Protein AF-A0A496SDX5-F1 (afdb_monomer_lite)

pLDDT: mean 91.22, std 11.46, range [49.06, 98.62]

Radius of gyration: 13.3 Å; chains: 1; bounding box: 31×19×36 Å

Structure (mmCIF, N/CA/C/O backbone):
data_AF-A0A496SDX5-F1
#
_entry.id   AF-A0A496SDX5-F1
#
loop_
_atom_site.group_PDB
_atom_site.id
_atom_site.type_symbol
_atom_site.label_atom_id
_atom_site.label_alt_id
_atom_site.label_comp_id
_atom_site.label_asym_id
_atom_site.label_entity_id
_atom_site.label_seq_id
_atom_site.pdbx_PDB_ins_code
_atom_site.Cartn_x
_atom_site.Cartn_y
_atom_site.Cartn_z
_atom_site.occupancy
_atom_site.B_iso_or_equiv
_atom_site.auth_seq_id
_atom_site.auth_comp_id
_atom_site.auth_asym_id
_atom_site.auth_atom_id
_atom_site.pdbx_PDB_model_num
ATOM 1 N N . ARG A 1 1 ? 7.114 -1.118 -3.241 1.00 95.75 1 ARG A N 1
ATOM 2 C CA . ARG A 1 1 ? 6.304 -0.089 -2.552 1.00 95.75 1 ARG A CA 1
ATOM 3 C C . ARG A 1 1 ? 5.526 -0.775 -1.438 1.00 95.75 1 ARG A C 1
ATOM 5 O O . ARG A 1 1 ? 5.158 -1.929 -1.621 1.00 95.75 1 ARG A O 1
ATOM 12 N N . HIS A 1 2 ? 5.309 -0.096 -0.317 1.00 97.00 2 HIS A N 1
ATOM 13 C CA . HIS A 1 2 ? 4.667 -0.659 0.874 1.00 97.00 2 HIS A CA 1
ATOM 14 C C . HIS A 1 2 ? 3.335 0.060 1.092 1.00 97.00 2 HIS A C 1
ATOM 16 O O . HIS A 1 2 ? 3.309 1.291 1.050 1.00 97.00 2 HIS A O 1
ATOM 22 N N . LEU A 1 3 ? 2.250 -0.691 1.271 1.00 96.19 3 LEU A N 1
ATOM 23 C CA . LEU A 1 3 ? 0.941 -0.159 1.636 1.00 96.19 3 LEU A CA 1
ATOM 24 C C . LEU A 1 3 ? 0.769 -0.324 3.141 1.00 96.19 3 LEU A C 1
ATOM 26 O O . LEU A 1 3 ? 0.763 -1.442 3.659 1.00 96.19 3 LEU A O 1
ATOM 30 N N . LEU A 1 4 ? 0.666 0.805 3.830 1.00 94.81 4 LEU A N 1
ATOM 31 C CA . LEU A 1 4 ? 0.567 0.861 5.278 1.00 94.81 4 LEU A CA 1
ATOM 32 C C . LEU A 1 4 ? -0.799 1.408 5.675 1.00 94.81 4 LEU A C 1
ATOM 34 O O . LEU A 1 4 ? -1.294 2.354 5.062 1.00 94.81 4 LEU A O 1
ATOM 38 N N . LEU A 1 5 ? -1.361 0.839 6.731 1.00 92.69 5 LEU A N 1
ATOM 39 C CA . LEU A 1 5 ? -2.551 1.327 7.400 1.00 92.69 5 LEU A CA 1
ATOM 40 C C . LEU A 1 5 ? -2.176 1.720 8.821 1.00 92.69 5 LEU A C 1
ATOM 42 O O . LEU A 1 5 ? -1.565 0.945 9.553 1.00 92.69 5 LEU A O 1
ATOM 46 N N . PHE A 1 6 ? -2.524 2.944 9.192 1.00 91.62 6 PHE A N 1
ATOM 47 C CA . PHE A 1 6 ? -2.260 3.483 10.514 1.00 91.62 6 PHE A CA 1
ATOM 48 C C . PHE A 1 6 ? -3.570 3.626 11.283 1.00 91.62 6 PHE A C 1
ATOM 50 O O . PHE A 1 6 ? -4.516 4.224 10.768 1.00 91.62 6 PHE A O 1
ATOM 57 N N . ARG A 1 7 ? -3.601 3.082 12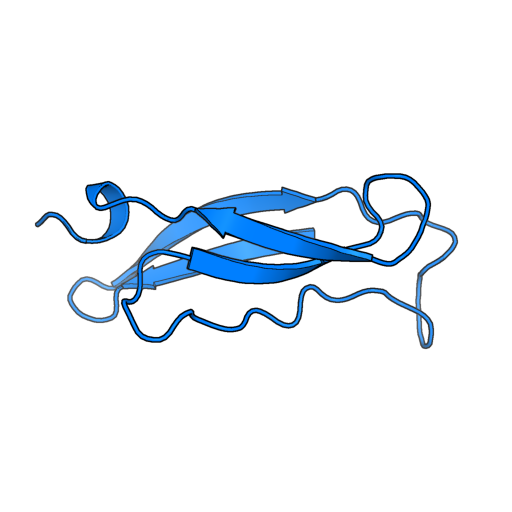.499 1.00 89.62 7 ARG A N 1
ATOM 58 C CA . ARG A 1 7 ? -4.699 3.193 13.457 1.00 89.62 7 ARG A CA 1
ATOM 59 C C . ARG A 1 7 ? -4.350 4.272 14.492 1.00 89.62 7 ARG A C 1
ATOM 61 O O . ARG A 1 7 ? -3.453 4.048 15.308 1.00 89.62 7 ARG A O 1
ATOM 68 N N . PRO A 1 8 ? -4.985 5.456 14.450 1.00 90.00 8 PRO A N 1
ATOM 69 C CA . PRO A 1 8 ? -4.605 6.573 15.315 1.00 90.00 8 PRO A CA 1
ATOM 70 C C . PRO A 1 8 ? -4.861 6.346 16.808 1.00 90.00 8 PRO A C 1
ATOM 72 O O . PRO A 1 8 ? -4.165 6.939 17.627 1.00 90.00 8 PRO A O 1
ATOM 75 N N . GLU A 1 9 ? -5.836 5.509 17.164 1.00 90.81 9 GLU A N 1
ATOM 76 C CA . GLU A 1 9 ? -6.315 5.322 18.541 1.00 90.81 9 GLU A CA 1
ATOM 77 C C . GLU A 1 9 ? -5.243 4.733 19.463 1.00 90.81 9 GLU A C 1
ATOM 79 O O . GLU A 1 9 ? -5.161 5.097 20.635 1.00 90.81 9 GLU A O 1
ATOM 84 N N . ASP A 1 10 ? -4.412 3.839 18.932 1.00 92.44 10 ASP A N 1
ATOM 85 C CA . ASP A 1 10 ? -3.347 3.151 19.663 1.00 92.44 10 ASP A CA 1
ATOM 86 C C . ASP A 1 10 ? -1.977 3.251 18.972 1.00 92.44 10 ASP A C 1
ATOM 88 O O . ASP A 1 10 ? -1.004 2.635 19.408 1.00 92.44 10 ASP A O 1
ATOM 92 N N . GLY A 1 11 ? -1.889 4.025 17.888 1.00 92.38 11 GLY A N 1
ATOM 93 C CA . GLY A 1 11 ? -0.665 4.211 17.113 1.00 92.38 11 GLY A CA 1
ATOM 94 C C . GLY A 1 11 ? -0.216 2.967 16.341 1.00 92.38 11 GLY A C 1
ATOM 95 O O . GLY A 1 11 ? 0.941 2.902 15.914 1.00 92.38 11 GLY A O 1
ATOM 96 N N . LYS A 1 12 ? -1.085 1.965 16.159 1.00 90.44 12 LYS A N 1
ATOM 97 C CA . LYS A 1 12 ? -0.721 0.722 15.474 1.00 90.44 12 LYS A CA 1
ATOM 98 C C . LYS A 1 12 ? -0.535 0.961 13.976 1.00 90.44 12 LYS A C 1
ATOM 100 O O . LYS A 1 12 ? -1.404 1.502 13.297 1.00 90.44 12 LYS A O 1
ATOM 105 N N . LEU A 1 13 ? 0.594 0.501 13.444 1.00 92.50 13 LEU A N 1
ATOM 106 C CA . LEU A 1 13 ? 0.911 0.531 12.018 1.00 92.50 13 LEU A CA 1
ATOM 107 C C . LEU A 1 13 ? 0.901 -0.897 11.470 1.00 92.50 13 LEU A C 1
ATOM 109 O O . LEU A 1 13 ? 1.670 -1.744 11.924 1.00 92.50 13 LEU A O 1
ATOM 113 N N . LEU A 1 14 ? 0.037 -1.163 10.497 1.00 90.44 14 LEU A N 1
ATOM 114 C CA . LEU A 1 14 ? -0.063 -2.448 9.819 1.00 90.44 14 LEU A CA 1
ATOM 115 C C . LEU A 1 14 ? 0.431 -2.316 8.385 1.00 90.44 14 LEU A C 1
ATOM 117 O O . LEU A 1 14 ? 0.047 -1.403 7.659 1.00 90.44 14 LEU A O 1
ATOM 121 N N . GLU A 1 15 ? 1.253 -3.262 7.955 1.00 93.00 15 GLU A N 1
ATOM 122 C CA . GLU A 1 15 ? 1.617 -3.404 6.555 1.00 93.00 15 GLU A CA 1
ATOM 123 C C . GLU A 1 15 ? 0.649 -4.367 5.873 1.00 93.00 15 GLU A C 1
ATOM 125 O O . GLU A 1 15 ? 0.686 -5.572 6.111 1.00 93.00 15 GLU A O 1
ATOM 130 N N . VAL A 1 16 ? -0.231 -3.821 5.037 1.00 92.06 16 VAL A N 1
ATOM 131 C CA . VAL A 1 16 ? -1.321 -4.571 4.392 1.00 92.06 16 VAL A CA 1
ATOM 132 C C . VAL A 1 16 ? -0.975 -5.003 2.966 1.00 92.06 16 VAL A C 1
ATOM 134 O O . VAL A 1 16 ? -1.725 -5.745 2.344 1.00 92.06 16 VAL A O 1
ATOM 137 N N . GLY A 1 17 ? 0.176 -4.578 2.434 1.00 93.94 17 GLY A N 1
ATOM 138 C CA . GLY A 1 17 ? 0.646 -5.044 1.133 1.00 93.94 17 GLY A CA 1
ATOM 139 C C . GLY A 1 17 ? 2.064 -4.606 0.779 1.00 93.94 17 GLY A C 1
ATOM 140 O O . GLY A 1 17 ? 2.512 -3.512 1.129 1.00 93.94 17 GLY A O 1
ATOM 141 N N . LYS A 1 18 ? 2.761 -5.459 0.020 1.00 97.00 18 LYS A N 1
ATOM 142 C CA . LYS A 1 18 ? 4.063 -5.175 -0.600 1.00 97.00 18 LYS A CA 1
ATOM 143 C C . LYS A 1 18 ? 3.957 -5.397 -2.098 1.00 97.00 18 LYS A C 1
ATOM 145 O O . LYS A 1 18 ? 3.713 -6.508 -2.548 1.00 97.00 18 LYS A O 1
ATOM 150 N N . PHE A 1 19 ? 4.200 -4.343 -2.863 1.00 97.50 19 PHE A N 1
ATOM 151 C CA . PHE A 1 19 ? 4.082 -4.364 -4.317 1.00 97.50 19 PHE A CA 1
ATOM 152 C C . PHE A 1 19 ? 5.449 -4.148 -4.949 1.00 97.50 19 PHE A C 1
ATOM 154 O O . PHE A 1 19 ? 6.141 -3.177 -4.617 1.00 97.50 19 PHE A O 1
ATOM 161 N N . PHE A 1 20 ? 5.856 -5.037 -5.854 1.00 97.88 20 PHE A N 1
ATOM 162 C CA . PHE A 1 20 ? 7.094 -4.857 -6.604 1.00 97.88 20 PHE A CA 1
ATOM 163 C C . PHE A 1 20 ? 7.065 -3.527 -7.376 1.00 97.88 20 PHE A C 1
ATOM 165 O O . PHE A 1 20 ? 6.037 -3.127 -7.915 1.00 97.88 20 PHE A O 1
ATOM 172 N N . SER A 1 21 ? 8.191 -2.809 -7.382 1.00 97.06 21 SER A N 1
ATOM 173 C CA . SER A 1 21 ? 8.361 -1.581 -8.164 1.00 97.06 21 SER A CA 1
ATOM 174 C C . SER A 1 21 ? 9.439 -1.848 -9.206 1.00 97.06 21 SER A C 1
ATOM 176 O O . SER A 1 21 ? 10.606 -1.942 -8.809 1.00 97.06 21 SER A O 1
ATOM 178 N N . PRO A 1 22 ? 9.081 -1.945 -10.497 1.00 96.56 22 PRO A N 1
ATOM 179 C CA . PRO A 1 22 ? 10.053 -2.137 -11.565 1.00 96.56 22 PRO A CA 1
ATOM 180 C C . PRO A 1 22 ? 11.163 -1.071 -11.505 1.00 96.56 22 PRO A C 1
ATOM 182 O O . PRO A 1 22 ? 10.846 0.116 -11.336 1.00 96.56 22 PRO A O 1
ATOM 185 N N . PRO A 1 23 ? 12.455 -1.450 -11.575 1.00 95.12 23 PRO A N 1
ATOM 186 C CA . PRO A 1 23 ? 13.575 -0.506 -11.548 1.00 95.12 23 PRO A CA 1
ATOM 187 C C . PRO A 1 23 ? 13.524 0.562 -12.645 1.00 95.12 23 PRO A C 1
ATOM 189 O O . PRO A 1 23 ? 14.061 1.651 -12.452 1.00 95.12 23 PRO A O 1
ATOM 192 N N . GLU A 1 24 ? 12.872 0.265 -13.765 1.00 95.88 24 GLU A N 1
ATOM 193 C CA . GLU A 1 24 ? 12.703 1.151 -14.917 1.00 95.88 24 GLU A CA 1
ATOM 194 C C . GLU A 1 24 ? 11.752 2.314 -14.590 1.00 95.88 24 GLU A C 1
ATOM 196 O O . GLU A 1 24 ? 11.893 3.405 -15.131 1.00 95.88 24 GLU A O 1
ATOM 201 N N . LEU A 1 25 ? 10.825 2.118 -13.644 1.00 95.38 25 LEU A N 1
ATOM 202 C CA . LEU A 1 25 ? 9.873 3.128 -13.169 1.00 95.38 25 LEU A CA 1
ATOM 203 C C . LEU A 1 25 ? 10.409 3.862 -11.928 1.00 95.38 25 LEU A C 1
ATOM 205 O O . LEU A 1 25 ? 9.759 3.932 -10.880 1.00 95.38 25 LEU A O 1
ATOM 209 N N . ARG A 1 26 ? 11.631 4.390 -12.018 1.00 92.94 26 ARG A N 1
ATOM 210 C CA . ARG A 1 26 ? 12.262 5.214 -10.970 1.00 92.94 26 ARG A CA 1
ATOM 211 C C . ARG A 1 26 ? 12.223 6.703 -11.331 1.00 92.94 26 ARG A C 1
ATOM 213 O O . ARG A 1 26 ? 11.949 7.082 -12.462 1.00 92.94 26 ARG A O 1
ATOM 220 N N . GLY A 1 27 ? 12.498 7.560 -10.345 1.00 94.62 27 GLY A N 1
ATOM 221 C CA . GLY A 1 27 ? 12.570 9.010 -10.544 1.00 94.62 27 GLY A CA 1
ATOM 222 C C . GLY A 1 27 ? 11.208 9.656 -10.802 1.00 94.62 27 GLY A C 1
ATOM 223 O O . GLY A 1 27 ? 10.253 9.436 -10.050 1.00 94.62 27 GLY A O 1
ATOM 224 N N . GLU A 1 28 ? 11.139 10.489 -11.837 1.00 96.12 28 GLU A N 1
ATOM 225 C CA . GLU A 1 28 ? 9.953 11.281 -12.189 1.00 96.12 28 GLU A CA 1
ATOM 226 C C . GLU A 1 28 ? 8.787 10.416 -12.680 1.00 96.12 28 GLU A C 1
ATOM 228 O O . GLU A 1 28 ? 7.638 10.703 -12.363 1.00 96.12 28 GLU A O 1
ATOM 233 N N . ILE A 1 29 ? 9.078 9.309 -13.371 1.00 95.25 29 ILE A N 1
ATOM 234 C CA . ILE A 1 29 ? 8.067 8.406 -13.949 1.00 95.25 29 ILE A CA 1
ATOM 235 C C . ILE A 1 29 ? 7.635 7.282 -12.998 1.00 95.25 29 ILE A C 1
ATOM 237 O O . ILE A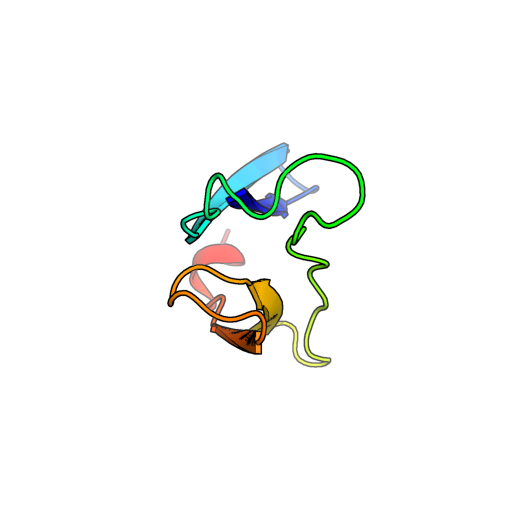 1 29 ? 7.049 6.283 -13.421 1.00 95.25 29 ILE A O 1
ATOM 241 N N . ARG A 1 30 ? 7.967 7.396 -11.710 1.00 96.31 30 ARG A N 1
ATOM 242 C CA . ARG A 1 30 ? 7.690 6.336 -10.741 1.00 96.31 30 ARG A CA 1
ATOM 243 C C . ARG A 1 30 ? 6.197 6.089 -10.550 1.00 96.31 30 ARG A C 1
ATOM 245 O O . ARG A 1 30 ? 5.379 7.002 -10.603 1.00 96.31 30 ARG A O 1
ATOM 252 N N . CYS A 1 31 ? 5.870 4.841 -10.231 1.00 97.56 31 CYS A N 1
ATOM 253 C CA . CYS A 1 31 ? 4.546 4.464 -9.753 1.00 97.56 31 CYS A CA 1
ATOM 254 C C . CYS A 1 31 ? 4.550 4.432 -8.216 1.00 97.56 31 CYS A C 1
ATOM 256 O O . CYS A 1 31 ? 5.153 3.537 -7.607 1.00 97.56 31 CYS A O 1
ATOM 258 N N . ASP A 1 32 ? 3.912 5.425 -7.600 1.00 96.94 32 ASP A N 1
ATOM 259 C CA . ASP A 1 32 ? 3.583 5.443 -6.172 1.00 96.94 32 ASP A CA 1
ATOM 260 C C . ASP A 1 32 ? 2.157 4.917 -5.970 1.00 96.94 32 ASP A C 1
ATOM 262 O O . ASP A 1 32 ? 1.358 4.962 -6.897 1.00 96.94 32 ASP A O 1
ATOM 266 N N . LEU A 1 33 ? 1.838 4.399 -4.778 1.00 97.81 33 LEU A N 1
ATOM 267 C CA . LEU A 1 33 ? 0.597 3.637 -4.577 1.00 97.81 33 LEU A CA 1
ATOM 268 C C . LEU A 1 33 ? -0.685 4.476 -4.551 1.00 97.81 33 LEU A C 1
ATOM 270 O O . LEU A 1 33 ? -1.749 3.907 -4.734 1.00 97.81 33 LEU A O 1
ATOM 274 N N . HIS A 1 34 ? -0.609 5.785 -4.291 1.00 97.62 34 HIS A N 1
ATOM 275 C CA . HIS A 1 34 ? -1.767 6.697 -4.221 1.00 97.62 34 HIS A CA 1
ATOM 276 C C . HIS A 1 34 ? -3.036 6.090 -3.573 1.00 97.62 34 HIS A C 1
ATOM 278 O O . HIS A 1 34 ? -4.085 6.053 -4.215 1.00 97.62 34 HIS A O 1
ATOM 284 N N . PRO A 1 35 ? -2.964 5.600 -2.320 1.00 97.31 35 PRO A N 1
ATOM 285 C CA . PRO A 1 35 ? -4.059 4.851 -1.714 1.00 97.31 35 PRO A CA 1
ATOM 286 C C . PRO A 1 35 ? -5.325 5.696 -1.544 1.00 97.31 35 PRO A C 1
ATOM 288 O O . PRO A 1 35 ? -5.270 6.852 -1.113 1.00 97.31 35 PRO A O 1
ATOM 291 N N . ARG A 1 36 ? -6.480 5.104 -1.857 1.00 97.56 36 ARG A N 1
ATOM 292 C CA . ARG A 1 36 ? -7.806 5.725 -1.732 1.00 97.56 36 ARG A CA 1
ATOM 293 C C . ARG A 1 36 ? -8.801 4.737 -1.144 1.00 97.56 36 ARG A C 1
ATOM 295 O O . ARG A 1 36 ? -8.994 3.663 -1.695 1.00 97.56 36 ARG A O 1
ATOM 302 N N . TRP A 1 37 ? -9.454 5.131 -0.061 1.00 95.69 37 TRP A N 1
ATOM 303 C CA . TRP A 1 37 ? -10.467 4.318 0.602 1.00 95.69 37 TRP A CA 1
ATOM 304 C C . TRP A 1 37 ? -11.765 4.214 -0.201 1.00 95.69 37 TRP A C 1
ATOM 306 O O . TRP A 1 37 ? -12.236 5.209 -0.765 1.00 95.69 37 TRP A O 1
ATOM 316 N N . SER A 1 38 ? -12.369 3.026 -0.195 1.00 94.56 38 SER A N 1
ATOM 317 C CA . SER A 1 38 ? -13.789 2.855 -0.490 1.00 94.56 38 SER A CA 1
ATOM 318 C C . SER A 1 38 ? -14.642 3.562 0.572 1.00 94.56 38 SER A C 1
ATOM 320 O O . SER A 1 38 ? -14.199 3.837 1.689 1.00 94.56 38 SER A O 1
ATOM 322 N N . ARG A 1 39 ? -15.894 3.887 0.233 1.00 92.19 39 ARG A N 1
ATOM 323 C CA . ARG A 1 39 ? -16.794 4.618 1.149 1.00 92.19 39 ARG A CA 1
ATOM 324 C C . ARG A 1 39 ? -17.211 3.806 2.373 1.00 92.19 39 ARG A C 1
ATOM 326 O O . ARG A 1 39 ? -17.537 4.397 3.395 1.00 92.19 39 ARG A O 1
ATOM 333 N N . ASP A 1 40 ? -17.237 2.485 2.249 1.00 90.06 40 ASP A N 1
ATOM 334 C CA . ASP A 1 40 ? -17.569 1.555 3.329 1.00 90.06 40 ASP A CA 1
ATOM 335 C C . ASP A 1 40 ? -16.351 1.163 4.182 1.00 90.06 40 ASP A C 1
ATOM 337 O O . ASP A 1 40 ? -16.506 0.436 5.160 1.00 90.06 40 ASP A O 1
ATOM 341 N N . GLY A 1 41 ? -15.152 1.644 3.827 1.00 88.81 41 GLY A N 1
ATOM 342 C CA . GLY A 1 41 ? -13.915 1.390 4.563 1.00 88.81 41 GLY A CA 1
ATOM 343 C C . GLY A 1 41 ? -13.389 -0.042 4.456 1.00 88.81 41 GLY A C 1
ATOM 344 O O . GLY A 1 41 ? -12.526 -0.415 5.245 1.00 88.81 41 GLY A O 1
ATOM 345 N N . ARG A 1 42 ? -13.894 -0.855 3.520 1.00 89.62 42 ARG A N 1
ATOM 346 C CA . ARG A 1 42 ? -13.486 -2.264 3.357 1.00 89.62 42 ARG A CA 1
ATOM 347 C C . ARG A 1 42 ? -12.351 -2.462 2.361 1.00 89.62 42 ARG A C 1
ATOM 349 O O . ARG A 1 42 ? -11.703 -3.505 2.372 1.00 89.62 42 ARG A O 1
ATOM 356 N N . GLU A 1 43 ? -12.102 -1.476 1.507 1.00 94.38 43 GLU A N 1
ATOM 357 C CA . GLU A 1 43 ? -11.165 -1.602 0.399 1.00 94.38 43 GLU A CA 1
ATOM 358 C C . GLU A 1 43 ? -10.314 -0.341 0.224 1.00 94.38 43 GLU A C 1
ATOM 360 O O . GLU A 1 43 ? -10.727 0.783 0.532 1.00 94.38 43 GLU A O 1
ATOM 365 N N . VAL A 1 44 ? -9.120 -0.525 -0.340 1.00 96.38 44 VAL A N 1
ATOM 366 C CA . VAL A 1 44 ? -8.230 0.557 -0.763 1.00 96.38 44 VAL A CA 1
ATOM 367 C C . VAL A 1 44 ? -7.856 0.361 -2.228 1.00 96.38 44 VAL A C 1
ATOM 369 O O . VAL A 1 44 ? -7.256 -0.645 -2.600 1.00 96.38 44 VAL A O 1
ATOM 372 N N . CYS A 1 45 ? -8.165 1.350 -3.062 1.00 98.12 45 CYS A N 1
ATOM 373 C CA . CYS A 1 45 ? -7.656 1.428 -4.426 1.00 98.12 45 CYS A CA 1
ATOM 374 C C . CYS A 1 45 ? -6.218 1.964 -4.419 1.00 98.12 45 CYS A C 1
ATOM 376 O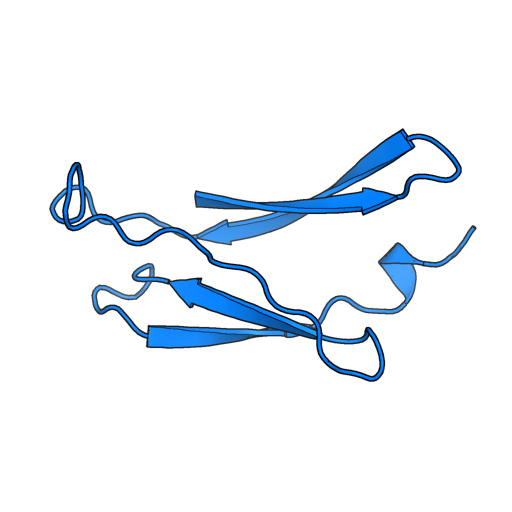 O . CYS A 1 45 ? -5.936 2.947 -3.728 1.00 98.12 45 CYS A O 1
ATOM 378 N N . ILE A 1 46 ? -5.334 1.352 -5.210 1.00 98.62 46 ILE A N 1
ATOM 379 C CA . ILE A 1 46 ? -3.934 1.757 -5.382 1.00 98.62 46 ILE A CA 1
ATOM 380 C C . ILE A 1 46 ? -3.512 1.780 -6.854 1.00 98.62 46 ILE A C 1
ATOM 382 O O . ILE A 1 46 ? -4.007 1.004 -7.669 1.00 98.62 46 ILE A O 1
ATOM 386 N N . ASP A 1 47 ? -2.517 2.606 -7.161 1.00 98.50 47 ASP A N 1
ATOM 387 C CA . ASP A 1 47 ? -1.740 2.563 -8.400 1.00 98.50 47 ASP A CA 1
ATOM 388 C C . ASP A 1 47 ? -0.555 1.598 -8.231 1.00 98.50 47 ASP A C 1
ATOM 390 O O . ASP A 1 47 ? 0.258 1.748 -7.319 1.00 98.50 47 ASP A O 1
ATOM 394 N N . SER A 1 48 ? -0.383 0.616 -9.114 1.00 98.25 48 SER A N 1
ATOM 395 C CA . SER A 1 48 ? 0.770 -0.286 -9.027 1.00 98.25 48 SER A CA 1
ATOM 396 C C . SER A 1 48 ? 1.265 -0.749 -10.390 1.00 98.25 48 S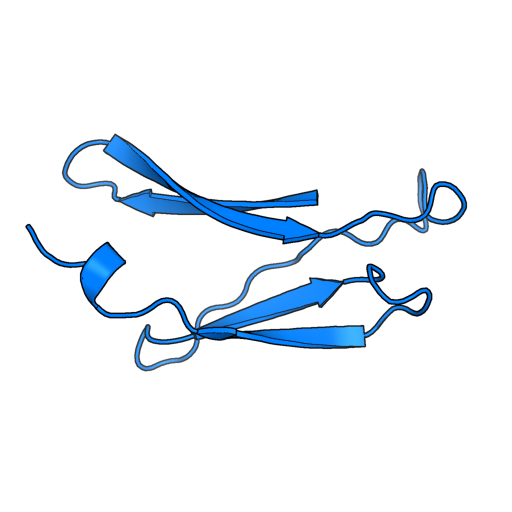ER A C 1
ATOM 398 O O . SER A 1 48 ? 0.514 -0.819 -11.354 1.00 98.25 48 SER A O 1
ATOM 400 N N . ALA A 1 49 ? 2.553 -1.078 -10.461 1.00 98.00 49 ALA A N 1
ATOM 401 C CA . ALA A 1 49 ? 3.200 -1.641 -11.647 1.00 98.00 49 ALA A CA 1
ATOM 402 C C . ALA A 1 49 ? 3.842 -3.009 -11.363 1.00 98.00 49 ALA A C 1
ATOM 404 O O . ALA A 1 49 ? 4.758 -3.433 -12.063 1.00 98.00 49 ALA A O 1
ATOM 405 N N . HIS A 1 50 ? 3.393 -3.681 -10.298 1.00 98.06 50 HIS A N 1
ATOM 406 C CA . HIS A 1 50 ? 3.991 -4.926 -9.816 1.00 98.06 50 HIS A CA 1
ATOM 407 C C . HIS A 1 50 ? 3.896 -6.095 -10.805 1.00 98.06 50 HIS A C 1
ATOM 409 O O . HIS A 1 50 ? 4.727 -6.994 -10.735 1.00 98.06 50 HIS A O 1
ATOM 415 N N . GLU A 1 51 ? 2.961 -6.044 -11.755 1.00 97.56 51 GLU A N 1
ATOM 416 C CA . GLU A 1 51 ? 2.797 -7.034 -12.830 1.00 97.56 51 GLU A CA 1
ATOM 417 C C . GLU A 1 51 ? 3.461 -6.604 -14.155 1.00 97.56 51 GLU A C 1
ATOM 419 O O . GLU A 1 51 ? 3.160 -7.131 -15.220 1.00 97.56 51 GLU A O 1
ATOM 424 N N . GLY A 1 52 ? 4.362 -5.614 -14.116 1.00 95.19 52 GLY A N 1
ATOM 425 C CA . GLY A 1 52 ? 5.124 -5.147 -15.283 1.00 95.19 52 GLY A CA 1
ATOM 426 C C . GLY A 1 52 ? 4.481 -3.995 -16.062 1.00 95.19 52 GLY A C 1
ATOM 427 O O . GLY A 1 52 ? 5.158 -3.342 -16.854 1.00 95.19 52 GLY A O 1
ATOM 428 N N . HIS A 1 53 ? 3.218 -3.665 -15.787 1.00 95.00 53 HIS A N 1
ATOM 429 C CA . HIS A 1 53 ? 2.520 -2.513 -16.368 1.00 95.00 53 HIS A CA 1
ATOM 430 C C . HIS A 1 53 ? 1.759 -1.735 -15.289 1.00 95.00 53 HIS A C 1
ATOM 432 O O . HIS A 1 53 ? 1.226 -2.332 -14.354 1.00 95.00 53 HIS A O 1
ATOM 438 N N . ARG A 1 54 ? 1.692 -0.399 -15.409 1.00 96.62 54 ARG A N 1
ATOM 439 C CA . ARG A 1 54 ? 0.948 0.454 -14.467 1.00 96.62 54 ARG A CA 1
ATOM 440 C C . ARG A 1 54 ? -0.557 0.227 -14.621 1.00 96.62 54 ARG A C 1
ATOM 442 O O . ARG A 1 54 ? -1.086 0.446 -15.705 1.00 96.62 54 ARG A O 1
ATOM 449 N N . GLN A 1 55 ? -1.221 -0.158 -13.537 1.00 98.06 55 GLN A N 1
ATOM 450 C CA . GLN A 1 55 ? -2.664 -0.390 -13.452 1.00 98.06 55 GLN A CA 1
ATOM 451 C C . GLN A 1 55 ? -3.198 0.063 -12.085 1.00 98.06 55 GLN A C 1
ATOM 453 O O . GLN A 1 55 ? -2.420 0.305 -11.155 1.00 98.06 55 GLN A O 1
ATOM 458 N N . MET A 1 56 ? -4.523 0.155 -11.968 1.00 98.31 56 MET A N 1
ATOM 459 C CA . MET A 1 56 ? -5.204 0.327 -10.685 1.00 98.31 56 MET A CA 1
ATOM 460 C C . MET A 1 56 ? -5.633 -1.031 -10.134 1.00 98.31 56 MET A C 1
ATOM 462 O O . MET A 1 56 ? -6.096 -1.887 -10.885 1.00 98.31 56 MET A O 1
ATOM 466 N N . TYR A 1 57 ? -5.514 -1.200 -8.822 1.00 98.25 57 TYR A N 1
ATOM 467 C CA . TYR A 1 57 ? -5.897 -2.417 -8.110 1.00 98.25 57 TYR A CA 1
ATOM 468 C C . TYR A 1 57 ? -6.731 -2.054 -6.891 1.00 98.25 57 TYR A C 1
ATOM 470 O O . TYR A 1 57 ? -6.492 -1.021 -6.266 1.00 98.25 57 TYR A O 1
ATOM 478 N N . VAL A 1 58 ? -7.673 -2.921 -6.535 1.00 97.12 58 VAL A N 1
ATOM 479 C CA . VAL A 1 58 ? -8.444 -2.823 -5.295 1.00 97.12 58 VAL A CA 1
ATOM 480 C C . VAL A 1 58 ? -7.908 -3.868 -4.325 1.00 97.12 58 VAL A C 1
ATOM 482 O O . VAL A 1 58 ? -7.764 -5.036 -4.681 1.00 97.12 58 VAL A O 1
ATOM 485 N N . VAL A 1 59 ? -7.563 -3.430 -3.119 1.00 95.25 59 VAL A N 1
ATOM 486 C CA . VAL A 1 59 ? -7.066 -4.277 -2.036 1.00 95.25 59 VAL A CA 1
ATOM 487 C C . VAL A 1 59 ? -8.129 -4.325 -0.954 1.00 95.25 59 VAL A C 1
ATOM 489 O O . VAL A 1 59 ? -8.456 -3.291 -0.371 1.00 95.25 59 VAL A O 1
ATOM 492 N N . GLU A 1 60 ? -8.643 -5.514 -0.661 1.00 92.81 60 GLU A N 1
ATOM 493 C CA . GLU A 1 60 ? -9.506 -5.722 0.499 1.00 92.81 60 GLU A CA 1
ATOM 494 C C . GLU A 1 60 ? -8.686 -5.595 1.788 1.00 92.81 60 GLU A C 1
ATOM 496 O O . GLU A 1 60 ? -7.661 -6.253 1.982 1.00 92.81 60 GLU A O 1
ATOM 501 N N . VAL A 1 61 ? -9.152 -4.745 2.691 1.00 85.44 61 VAL A N 1
ATOM 502 C CA . VAL A 1 61 ? -8.591 -4.535 4.025 1.00 85.44 61 VAL A CA 1
ATOM 503 C C . VAL A 1 61 ? -9.680 -4.918 5.020 1.00 85.44 61 VAL A C 1
ATOM 505 O O . VAL A 1 61 ? -10.494 -4.103 5.442 1.00 85.44 61 VAL A O 1
ATOM 508 N N . GLY A 1 62 ? -9.755 -6.221 5.305 1.00 71.88 62 GLY A N 1
ATOM 509 C CA . GLY A 1 62 ? -10.839 -6.825 6.084 1.00 71.88 62 GLY A CA 1
ATOM 510 C C . GLY A 1 62 ? -10.961 -6.319 7.530 1.00 71.88 62 GLY A C 1
ATOM 511 O O . GLY A 1 62 ? -10.095 -5.617 8.053 1.00 71.88 62 GLY A O 1
ATOM 512 N N . GLU A 1 63 ? -12.027 -6.746 8.219 1.00 64.44 63 GLU A N 1
ATOM 513 C CA . GLU A 1 63 ? -12.371 -6.303 9.586 1.00 64.44 63 GLU A CA 1
ATOM 514 C C . GLU A 1 63 ? -11.266 -6.535 10.628 1.00 64.44 63 GLU A C 1
ATOM 516 O O . GLU A 1 63 ? -11.196 -5.808 11.616 1.00 64.44 63 GLU A O 1
ATOM 521 N N . ALA A 1 64 ? -10.352 -7.482 10.383 1.00 57.12 64 ALA A N 1
ATOM 522 C CA . ALA A 1 64 ? -9.207 -7.773 11.251 1.00 57.12 64 ALA A CA 1
ATOM 523 C C . ALA A 1 64 ? -8.283 -6.561 11.487 1.00 57.12 64 ALA A C 1
ATOM 525 O O . ALA A 1 64 ? -7.506 -6.544 12.443 1.00 57.12 64 ALA A O 1
ATOM 526 N N . VAL A 1 65 ? -8.360 -5.541 10.626 1.00 59.75 65 VAL A N 1
ATOM 527 C CA . VAL A 1 65 ? -7.615 -4.290 10.789 1.00 59.75 65 VAL A CA 1
ATOM 528 C C . VAL A 1 65 ? -8.298 -3.326 11.774 1.00 59.75 65 VAL A C 1
ATOM 530 O O . VAL A 1 65 ? -7.630 -2.494 12.389 1.00 59.75 65 VAL A O 1
ATOM 533 N N . PHE A 1 66 ? -9.609 -3.477 11.981 1.00 59.22 66 PHE A N 1
ATOM 534 C CA . PHE A 1 66 ? -10.456 -2.590 12.784 1.00 59.22 66 PHE A CA 1
ATOM 535 C C . PHE A 1 66 ? -10.925 -3.200 14.113 1.00 59.22 66 PHE A C 1
ATOM 537 O O . PHE A 1 66 ? -11.471 -2.483 14.947 1.00 59.22 66 PHE A O 1
ATOM 544 N N . THR A 1 67 ? -10.699 -4.493 14.356 1.00 52.31 67 THR A N 1
ATOM 545 C CA . THR A 1 67 ? -10.988 -5.111 15.659 1.00 52.31 67 THR A CA 1
ATOM 546 C C . THR A 1 67 ? -10.0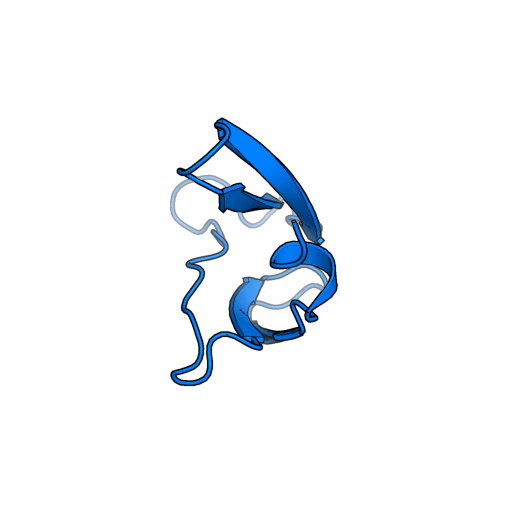13 -4.650 16.750 1.00 52.31 67 THR A C 1
ATOM 548 O O . THR A 1 67 ? -8.801 -4.540 16.519 1.00 52.31 67 THR A O 1
ATOM 551 N N . ALA A 1 68 ? -10.584 -4.342 17.921 1.00 49.06 68 ALA A N 1
ATOM 552 C CA . ALA A 1 68 ? -9.899 -3.903 19.138 1.00 49.06 68 ALA A CA 1
ATOM 553 C C . ALA A 1 68 ? -8.891 -4.942 19.647 1.00 49.06 68 ALA A C 1
ATOM 555 O O . ALA A 1 68 ? -9.246 -6.142 19.674 1.00 49.06 68 ALA A O 1
#

S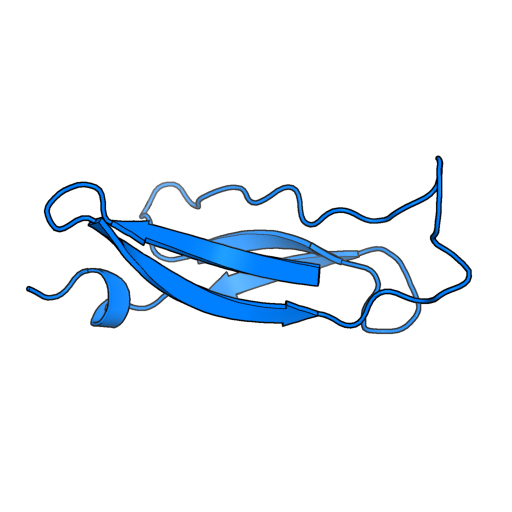econdary structure (DSSP, 8-state):
-EEEEEETTTTEEEEEEE----TTS-GGG------EE-TTSSEEEEEE-TTSS-EEEEEE--GGGT--

Sequence (68 aa):
RHLLLFRPEDGKLLEVGKFFSPPELRGEIRCDLHPRWSRDGREVCIDSAHEGHRQMYVVEVGEAVFTA

Foldseek 3Di:
DWDWDADPVVRDIDTQDDADWPPVCDDPNGADFPWDADPVRQWIWTWGCRVPRTDIDIGGDDCVVVDD